Protein AF-A0A5K7YMN4-F1 (afdb_monomer_lite)

Sequence (85 aa):
MELSTREIELLEHVTGLPFEVFTHSKGEATEAYFLRFKANGDCFFLNENNGRYACGVYDSRPEVCRKFPSKPVQKDACRHYLAKC

InterPro domains:
  IPR005358 Putative zinc- or iron-chelating domain containing protein [PF03692] (31-74)

Organism: NCBI:txid571177

Secondary structure (DSSP, 8-state):
-EEPHHHHHHHHHHH---HHHHEEE-SSSS--EEE-B-TTS-BTTEEEETTEEEETTSTT--HHHHS-S-SHHHHHHHHHH-S--

Structure (mmCIF, N/CA/C/O backbone):
data_AF-A0A5K7YMN4-F1
#
_entry.id   AF-A0A5K7YMN4-F1
#
loop_
_atom_site.group_PDB
_atom_site.id
_atom_site.type_symbol
_atom_site.label_atom_id
_atom_site.label_alt_id
_atom_site.label_comp_id
_atom_site.label_asym_id
_atom_site.label_entity_id
_atom_site.label_seq_id
_atom_site.pdbx_PDB_ins_code
_atom_site.Cartn_x
_atom_site.Cartn_y
_atom_site.Cartn_z
_atom_site.occupancy
_atom_site.B_iso_or_equiv
_atom_site.auth_seq_id
_atom_site.auth_comp_id
_atom_site.auth_asym_id
_atom_site.auth_atom_id
_atom_site.pdbx_PDB_model_num
ATOM 1 N N . MET A 1 1 ? 5.504 8.157 1.031 1.00 63.38 1 MET A N 1
ATOM 2 C CA . MET A 1 1 ? 4.159 8.761 1.004 1.00 63.38 1 MET A CA 1
ATOM 3 C C . MET A 1 1 ? 3.461 8.220 2.226 1.00 63.38 1 MET A C 1
ATOM 5 O O . MET A 1 1 ? 3.441 7.005 2.368 1.00 63.38 1 MET A O 1
ATOM 9 N N . GLU A 1 2 ? 3.098 9.100 3.147 1.00 78.81 2 GLU A N 1
ATOM 10 C CA . GLU A 1 2 ? 2.544 8.733 4.453 1.00 78.81 2 GLU A CA 1
ATOM 11 C C . GLU A 1 2 ? 1.108 8.228 4.289 1.00 78.81 2 GLU A C 1
ATOM 13 O O . GLU A 1 2 ? 0.392 8.718 3.414 1.00 78.81 2 GLU A O 1
ATOM 18 N N . LEU A 1 3 ? 0.733 7.219 5.072 1.00 79.50 3 LEU A N 1
ATOM 19 C CA . LEU A 1 3 ? -0.619 6.678 5.139 1.00 79.50 3 LEU A CA 1
ATOM 20 C C . LEU A 1 3 ? -1.374 7.398 6.253 1.00 79.50 3 LEU A C 1
ATOM 22 O O . LEU A 1 3 ? -0.906 7.452 7.389 1.00 79.50 3 LEU A O 1
ATOM 26 N N . SER A 1 4 ? -2.553 7.922 5.936 1.00 84.69 4 SER A N 1
ATOM 27 C CA . SER A 1 4 ? -3.463 8.441 6.958 1.00 84.69 4 SER A CA 1
ATOM 28 C C . SER A 1 4 ? -4.074 7.305 7.788 1.00 84.69 4 SER A C 1
ATOM 30 O O . SER A 1 4 ? -4.228 6.187 7.295 1.00 84.69 4 SER A O 1
ATOM 32 N N . THR A 1 5 ? -4.515 7.594 9.016 1.00 86.12 5 THR A N 1
ATOM 33 C CA . THR A 1 5 ? -5.216 6.623 9.882 1.00 86.12 5 THR A CA 1
ATOM 34 C C . THR A 1 5 ? -6.392 5.956 9.167 1.00 86.12 5 THR A C 1
ATOM 36 O O . THR A 1 5 ? -6.528 4.740 9.195 1.00 86.12 5 THR A O 1
ATOM 39 N N . ARG A 1 6 ? -7.184 6.731 8.417 1.00 85.31 6 ARG A N 1
ATOM 40 C CA . ARG A 1 6 ? -8.319 6.209 7.643 1.00 85.31 6 ARG A CA 1
ATOM 41 C C . ARG A 1 6 ? -7.893 5.227 6.547 1.00 85.31 6 ARG A C 1
ATOM 43 O O . ARG A 1 6 ? -8.618 4.282 6.249 1.00 85.31 6 ARG A O 1
ATOM 50 N N . GLU A 1 7 ? -6.752 5.464 5.902 1.00 83.69 7 GLU A N 1
ATOM 51 C CA . GLU A 1 7 ? -6.215 4.530 4.906 1.00 83.69 7 GLU A CA 1
ATOM 52 C C . GLU A 1 7 ? -5.717 3.245 5.563 1.00 83.69 7 GLU A C 1
ATOM 54 O O . GLU A 1 7 ? -5.910 2.174 4.994 1.00 83.69 7 GLU A O 1
ATOM 59 N N . ILE A 1 8 ? -5.120 3.342 6.753 1.00 86.75 8 ILE A N 1
ATOM 60 C CA . ILE A 1 8 ? -4.695 2.182 7.538 1.00 86.75 8 ILE A CA 1
ATOM 61 C C . ILE A 1 8 ? -5.910 1.324 7.906 1.00 86.75 8 ILE A C 1
ATOM 63 O O . ILE A 1 8 ? -5.949 0.159 7.522 1.00 86.75 8 ILE A O 1
ATOM 67 N N . GLU A 1 9 ? -6.935 1.915 8.523 1.00 88.25 9 GLU A N 1
ATOM 68 C CA . GLU A 1 9 ? -8.173 1.221 8.911 1.00 88.25 9 GLU A CA 1
ATOM 69 C C . GLU A 1 9 ? -8.859 0.543 7.713 1.00 88.25 9 GLU A C 1
ATOM 71 O O . GLU A 1 9 ? -9.310 -0.601 7.796 1.00 88.25 9 GLU A O 1
ATOM 76 N N . LEU A 1 10 ? -8.914 1.229 6.563 1.00 85.81 10 LEU A N 1
ATOM 77 C CA . LEU A 1 10 ? -9.479 0.663 5.338 1.00 85.81 10 LEU A CA 1
ATOM 78 C C . LEU A 1 10 ? -8.680 -0.556 4.858 1.00 85.81 10 LEU A C 1
ATOM 80 O O . LEU A 1 10 ? -9.269 -1.556 4.443 1.00 85.81 10 LEU A O 1
ATOM 84 N N . LEU A 1 11 ? -7.349 -0.470 4.881 1.00 85.06 11 LEU A N 1
ATOM 85 C CA . LEU A 1 11 ? -6.478 -1.565 4.469 1.00 85.06 11 LEU A CA 1
ATOM 86 C C . LEU A 1 11 ? -6.599 -2.759 5.418 1.00 85.06 11 LEU A C 1
ATOM 88 O O . LEU A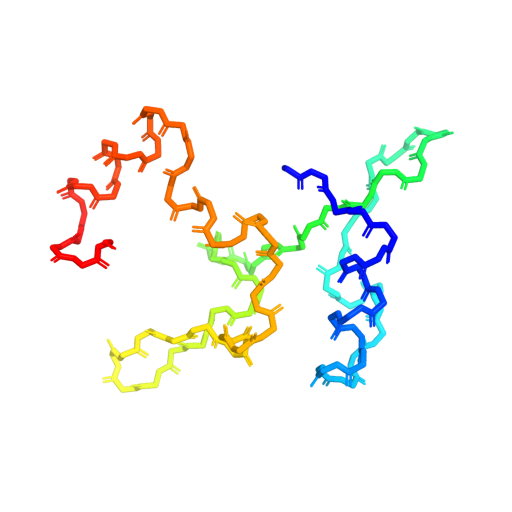 1 11 ? -6.695 -3.885 4.930 1.00 85.06 11 LEU A O 1
ATOM 92 N N . GLU A 1 12 ? -6.666 -2.538 6.730 1.00 89.50 12 GLU A N 1
ATOM 93 C CA . GLU A 1 12 ? -6.890 -3.607 7.710 1.00 89.50 12 GLU A CA 1
ATOM 94 C C . GLU A 1 12 ? -8.231 -4.305 7.480 1.00 89.50 12 GLU A C 1
ATOM 96 O O . GLU A 1 12 ? -8.280 -5.528 7.356 1.00 89.50 12 GLU A O 1
ATOM 101 N N . HIS A 1 13 ? -9.312 -3.536 7.317 1.00 86.06 13 HIS A N 1
ATOM 102 C CA . HIS A 1 13 ? -10.645 -4.087 7.071 1.00 86.06 13 HIS A CA 1
ATOM 103 C C . HIS A 1 13 ? -10.701 -4.935 5.791 1.00 86.06 13 HIS A C 1
ATOM 105 O O . HIS A 1 13 ? -11.353 -5.975 5.746 1.00 86.06 13 HIS A O 1
ATOM 111 N N . VAL A 1 14 ? -10.040 -4.488 4.722 1.00 82.88 14 VAL A N 1
ATOM 112 C CA . VAL A 1 14 ? -10.128 -5.136 3.403 1.00 82.88 14 VAL A CA 1
ATOM 113 C C . VAL A 1 14 ? -9.208 -6.345 3.301 1.00 82.88 14 VAL A C 1
ATOM 115 O O . VAL A 1 14 ? -9.545 -7.324 2.639 1.00 82.88 14 VAL A O 1
ATOM 118 N N . THR A 1 15 ? -8.033 -6.273 3.920 1.00 83.50 15 THR A N 1
ATOM 119 C CA . THR A 1 15 ? -7.024 -7.334 3.824 1.00 83.50 15 THR A CA 1
ATOM 120 C C . THR A 1 15 ? -7.133 -8.351 4.952 1.00 83.50 15 THR A C 1
ATOM 122 O O . THR A 1 15 ? -6.607 -9.453 4.816 1.00 83.50 15 THR A O 1
ATOM 125 N N . GLY A 1 16 ? -7.783 -7.989 6.063 1.00 87.56 16 GLY A N 1
ATOM 126 C CA . GLY A 1 16 ? -7.773 -8.756 7.306 1.00 87.56 16 GLY A CA 1
ATOM 127 C C . GLY A 1 16 ? -6.393 -8.821 7.970 1.00 87.56 16 GLY A C 1
ATOM 128 O O . GLY A 1 16 ? -6.210 -9.586 8.914 1.00 87.56 16 GLY A O 1
ATOM 129 N N . LEU A 1 17 ? -5.411 -8.068 7.464 1.00 88.69 17 LEU A N 1
ATOM 130 C CA . LEU A 1 17 ? -4.064 -8.011 8.016 1.00 88.69 17 LEU A CA 1
ATOM 131 C C . LEU A 1 17 ? -3.969 -6.846 9.002 1.00 88.69 17 LEU A C 1
ATOM 133 O O . LEU A 1 17 ? -4.458 -5.766 8.680 1.00 88.69 17 LEU A O 1
ATOM 137 N N . PRO A 1 18 ? -3.293 -7.022 10.145 1.00 90.69 18 PRO A N 1
ATOM 138 C CA . PRO A 1 18 ? -3.026 -5.920 11.058 1.00 90.69 18 PRO A CA 1
ATOM 139 C C . PRO A 1 18 ? -1.980 -4.965 10.454 1.00 90.69 18 PRO A C 1
ATOM 141 O O . PRO A 1 18 ? -1.075 -5.392 9.721 1.00 90.69 18 PRO A O 1
ATOM 144 N N . PHE A 1 19 ? -2.104 -3.664 10.716 1.00 88.19 19 PHE A N 1
ATOM 145 C CA . PHE A 1 19 ? -1.324 -2.629 10.028 1.00 88.19 19 PHE A CA 1
ATOM 146 C C . PHE A 1 19 ? 0.190 -2.755 10.195 1.00 88.19 19 PHE A C 1
ATOM 148 O O . PHE A 1 19 ? 0.948 -2.392 9.291 1.00 88.19 19 PHE A O 1
ATOM 155 N N . GLU A 1 20 ? 0.671 -3.323 11.295 1.00 89.38 20 GLU A N 1
ATOM 156 C CA . GLU A 1 20 ? 2.094 -3.539 11.560 1.00 89.38 20 GLU A CA 1
ATOM 157 C C . GLU A 1 20 ? 2.728 -4.513 10.558 1.00 89.38 20 GLU A C 1
ATOM 159 O O . GLU A 1 20 ? 3.945 -4.503 10.348 1.00 89.38 20 GLU A O 1
ATOM 164 N N . VAL A 1 21 ? 1.914 -5.350 9.904 1.00 89.69 21 VAL A N 1
ATOM 165 C CA . VAL A 1 21 ? 2.371 -6.278 8.865 1.00 89.69 21 VAL A CA 1
ATOM 166 C C . VAL A 1 21 ? 2.730 -5.531 7.587 1.00 89.69 21 VAL A C 1
ATOM 168 O O . VAL A 1 21 ? 3.751 -5.853 6.972 1.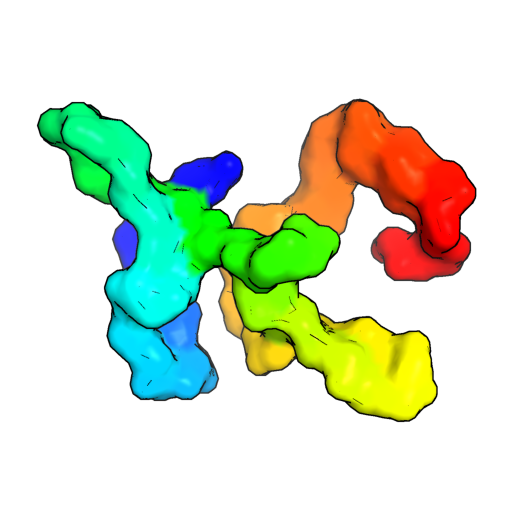00 89.69 21 VAL A O 1
ATOM 171 N N . PHE A 1 22 ? 1.933 -4.529 7.206 1.00 86.19 22 PHE A N 1
ATOM 172 C CA . PHE A 1 22 ? 2.066 -3.819 5.932 1.00 86.19 22 PHE A CA 1
ATOM 173 C C . PHE A 1 22 ? 2.582 -2.379 6.058 1.00 86.19 22 PHE A C 1
ATOM 175 O O . PHE A 1 22 ? 2.779 -1.730 5.031 1.00 86.19 22 PHE A O 1
ATOM 182 N N . THR A 1 23 ? 2.867 -1.880 7.265 1.00 87.88 23 THR A N 1
ATOM 183 C CA . THR A 1 23 ? 3.402 -0.524 7.491 1.00 87.88 23 THR A CA 1
ATOM 184 C C . THR A 1 23 ? 4.759 -0.497 8.204 1.00 87.88 23 THR A C 1
ATOM 186 O O . THR A 1 23 ? 5.158 -1.436 8.890 1.00 87.88 23 THR A O 1
ATOM 189 N N . HIS A 1 24 ? 5.519 0.581 8.016 1.00 85.88 24 HIS A N 1
ATOM 190 C CA . HIS A 1 24 ? 6.693 0.917 8.818 1.00 85.88 24 HIS A CA 1
ATOM 191 C C . HIS A 1 24 ? 6.529 2.318 9.411 1.00 85.88 24 HIS A C 1
ATOM 193 O O . HIS A 1 24 ? 6.031 3.218 8.732 1.00 85.88 24 HIS A O 1
ATOM 199 N N . SER A 1 25 ? 6.959 2.504 10.659 1.00 80.50 25 SER A N 1
ATOM 200 C CA . SER A 1 25 ? 7.022 3.821 11.292 1.00 80.50 25 SER A CA 1
ATOM 201 C C . SER A 1 25 ? 8.364 4.488 10.996 1.00 80.50 25 SER A C 1
ATOM 203 O O . SER A 1 25 ? 9.405 3.833 10.889 1.00 80.50 25 SER A O 1
ATOM 205 N N . LYS A 1 26 ? 8.358 5.815 10.863 1.00 66.44 26 LYS A N 1
ATOM 206 C CA . LYS A 1 26 ? 9.580 6.603 10.667 1.00 66.44 26 LYS A CA 1
ATOM 207 C C . LYS A 1 26 ? 10.179 7.036 12.010 1.00 66.44 26 LYS A C 1
ATOM 209 O O . LYS A 1 26 ? 10.315 8.223 12.246 1.00 66.44 26 LYS A O 1
ATOM 214 N N . GLY A 1 27 ? 10.516 6.079 12.873 1.00 58.44 27 GLY A N 1
ATOM 215 C CA . GLY A 1 27 ? 11.542 6.173 13.931 1.00 58.44 27 GLY A CA 1
ATOM 216 C C . GLY A 1 27 ? 11.534 7.282 15.005 1.00 58.44 27 GLY A C 1
ATOM 217 O O . GLY A 1 27 ? 12.159 7.062 16.032 1.00 58.44 27 GLY A O 1
ATOM 218 N N . GLU A 1 28 ? 10.867 8.427 14.866 1.00 54.31 28 GLU A N 1
ATOM 219 C CA . GLU A 1 28 ? 10.923 9.523 15.844 1.00 54.31 28 GLU A CA 1
ATOM 220 C C . GLU A 1 28 ? 9.581 10.252 15.959 1.00 54.31 28 GLU A C 1
ATOM 222 O O . GLU A 1 28 ? 9.135 10.890 15.005 1.00 54.31 28 GLU A O 1
ATOM 227 N N . ALA A 1 29 ? 8.983 10.154 17.156 1.00 52.62 29 ALA A N 1
ATOM 228 C CA . ALA A 1 29 ? 7.972 11.014 17.803 1.00 52.62 29 ALA A CA 1
ATOM 229 C C . ALA A 1 29 ? 6.705 11.438 17.025 1.00 52.62 29 ALA A C 1
ATOM 231 O O . ALA A 1 29 ? 5.810 12.052 17.597 1.00 52.62 29 ALA A O 1
ATOM 232 N N . THR A 1 30 ? 6.597 11.097 15.751 1.00 54.59 30 THR A N 1
ATOM 233 C CA . THR A 1 30 ? 5.457 11.350 14.881 1.00 54.59 30 THR A CA 1
ATOM 234 C C . THR A 1 30 ? 5.019 9.995 14.355 1.00 54.59 30 THR A C 1
ATOM 236 O O . THR A 1 30 ? 5.812 9.278 13.746 1.00 54.59 30 THR A O 1
ATOM 239 N N . GLU A 1 31 ? 3.779 9.606 14.651 1.00 68.19 31 GLU A N 1
ATOM 240 C CA . GLU A 1 31 ? 3.149 8.339 14.246 1.00 68.19 31 GLU A CA 1
ATOM 241 C C . GLU A 1 31 ? 2.884 8.295 12.726 1.00 68.19 31 GLU A C 1
ATOM 243 O O . GLU A 1 31 ? 1.796 7.977 12.259 1.00 68.19 31 GLU A O 1
ATOM 248 N N . ALA A 1 32 ? 3.879 8.672 11.925 1.00 73.69 32 ALA A N 1
ATOM 249 C CA . ALA A 1 32 ? 3.821 8.650 10.4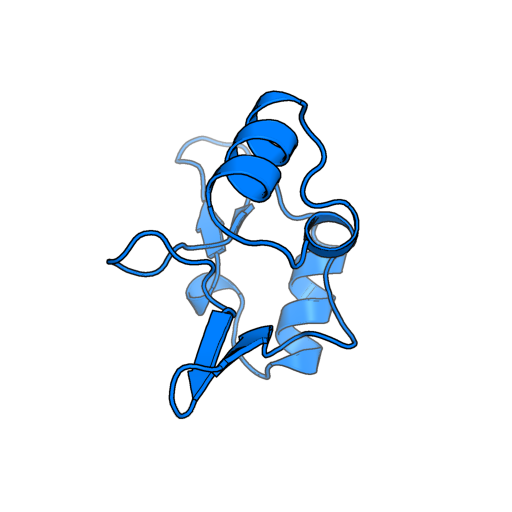80 1.00 73.69 32 ALA A CA 1
ATOM 250 C C . ALA A 1 32 ? 4.124 7.227 10.002 1.00 73.69 32 ALA A C 1
ATOM 252 O O . ALA A 1 32 ? 5.267 6.750 10.070 1.00 73.69 32 ALA A O 1
ATOM 253 N N . TYR A 1 33 ? 3.084 6.556 9.513 1.00 83.00 33 TYR A N 1
ATOM 254 C CA . TYR A 1 33 ? 3.166 5.218 8.946 1.00 83.00 33 TYR A CA 1
ATOM 255 C C . TYR A 1 33 ? 3.305 5.276 7.430 1.00 83.00 33 TYR A C 1
ATOM 257 O O . TYR A 1 33 ? 2.675 6.070 6.734 1.00 83.00 33 TYR A O 1
ATOM 265 N N . PHE A 1 34 ? 4.121 4.382 6.896 1.00 83.81 34 PHE A N 1
ATOM 266 C CA . PHE A 1 34 ? 4.370 4.257 5.468 1.00 83.81 34 PHE A CA 1
ATOM 267 C C . PHE A 1 34 ? 4.162 2.814 5.050 1.00 83.81 34 PHE A C 1
ATOM 269 O O . PHE A 1 34 ? 4.479 1.901 5.807 1.00 83.81 34 PHE A O 1
ATOM 276 N N .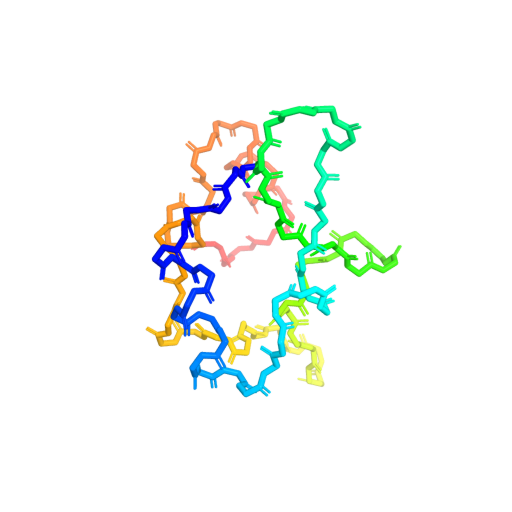 LEU A 1 35 ? 3.691 2.588 3.825 1.00 83.19 35 LEU A N 1
ATOM 277 C CA . LEU A 1 35 ? 3.574 1.230 3.308 1.00 83.19 35 LEU A CA 1
ATOM 278 C C . LEU A 1 35 ? 4.954 0.554 3.273 1.00 83.19 35 LEU A C 1
ATOM 280 O O . LEU A 1 35 ? 5.949 1.147 2.844 1.00 83.19 35 LEU A O 1
ATOM 284 N N . ARG A 1 36 ? 5.015 -0.697 3.722 1.00 83.38 36 ARG A N 1
ATOM 285 C CA . ARG A 1 36 ? 6.183 -1.552 3.526 1.00 83.38 36 ARG A CA 1
ATOM 286 C C . ARG A 1 36 ? 6.373 -1.851 2.046 1.00 83.38 36 ARG A C 1
ATOM 288 O O . ARG A 1 36 ? 5.426 -1.916 1.263 1.00 83.38 36 ARG A O 1
ATOM 295 N N . PHE A 1 37 ? 7.624 -2.072 1.684 1.00 80.88 37 PHE A N 1
ATOM 296 C CA . PHE A 1 37 ? 7.988 -2.623 0.391 1.00 80.88 37 PHE A CA 1
ATOM 297 C C . PHE A 1 37 ? 8.438 -4.065 0.588 1.00 80.88 37 PHE A C 1
ATOM 299 O O . PHE A 1 37 ? 8.944 -4.436 1.650 1.00 80.88 37 PHE A O 1
ATOM 306 N N . LYS A 1 38 ? 8.230 -4.886 -0.434 1.00 80.50 38 LYS A N 1
ATOM 307 C CA . LYS A 1 38 ? 8.807 -6.225 -0.507 1.00 80.50 38 LYS A CA 1
ATOM 308 C C . LYS A 1 38 ? 10.327 -6.118 -0.645 1.00 80.50 38 LYS A C 1
ATOM 310 O O . LYS A 1 38 ? 10.856 -5.076 -1.027 1.00 80.50 38 LYS A O 1
ATOM 315 N N . ALA A 1 39 ? 11.035 -7.216 -0.382 1.00 78.38 39 ALA A N 1
ATOM 316 C CA . ALA A 1 39 ? 12.498 -7.256 -0.479 1.00 78.38 39 ALA A CA 1
ATOM 317 C C . ALA A 1 39 ? 13.027 -6.876 -1.877 1.00 78.38 39 ALA A C 1
ATOM 319 O O . ALA A 1 39 ? 14.129 -6.355 -2.001 1.00 78.38 39 ALA A O 1
ATOM 320 N N . ASN A 1 40 ? 12.228 -7.101 -2.922 1.00 73.31 40 ASN A N 1
ATOM 321 C CA . ASN A 1 40 ? 12.538 -6.734 -4.303 1.00 73.31 40 ASN A CA 1
ATOM 322 C C . ASN A 1 40 ? 12.188 -5.272 -4.659 1.00 73.31 40 ASN A C 1
ATOM 324 O O . ASN A 1 40 ? 12.346 -4.880 -5.810 1.00 73.31 40 ASN A O 1
ATOM 328 N N . GLY A 1 41 ? 11.710 -4.470 -3.703 1.00 71.62 41 GLY A N 1
ATOM 329 C CA . GLY A 1 41 ? 11.321 -3.073 -3.912 1.00 71.62 41 GLY A CA 1
ATOM 330 C C . GLY A 1 41 ? 9.871 -2.865 -4.360 1.00 71.62 41 GLY A C 1
ATOM 331 O O . GLY A 1 41 ? 9.437 -1.718 -4.476 1.00 71.62 41 GLY A O 1
ATOM 332 N N . ASP A 1 42 ? 9.099 -3.935 -4.562 1.00 76.06 42 ASP A N 1
ATOM 333 C CA . ASP A 1 42 ? 7.696 -3.825 -4.960 1.00 76.06 42 ASP A CA 1
ATOM 334 C C . ASP A 1 42 ? 6.799 -3.342 -3.817 1.00 76.06 42 ASP A C 1
ATOM 336 O O . ASP A 1 42 ? 7.073 -3.530 -2.629 1.00 76.06 42 ASP A O 1
ATOM 340 N N . CYS A 1 43 ? 5.652 -2.772 -4.187 1.00 78.06 43 CYS A N 1
ATOM 341 C CA . CYS A 1 43 ? 4.567 -2.497 -3.251 1.00 78.06 43 CYS A CA 1
ATOM 342 C C . CYS A 1 43 ? 4.134 -3.785 -2.524 1.00 78.06 43 CYS A C 1
ATOM 344 O O . CYS A 1 43 ? 3.969 -4.833 -3.152 1.00 78.06 43 CYS A O 1
ATOM 346 N N . PHE A 1 44 ? 3.887 -3.702 -1.210 1.00 83.44 44 PHE A N 1
ATOM 347 C CA . PHE A 1 44 ? 3.467 -4.849 -0.396 1.00 83.44 44 PHE A CA 1
ATOM 348 C C . PHE A 1 44 ? 2.255 -5.596 -0.979 1.00 83.44 44 PHE A C 1
ATOM 350 O O . PHE A 1 44 ? 2.252 -6.823 -1.038 1.00 83.44 44 PHE A O 1
ATOM 357 N N . PHE A 1 45 ? 1.266 -4.860 -1.493 1.00 83.44 45 PHE A N 1
ATOM 358 C CA . PHE A 1 45 ? 0.046 -5.428 -2.076 1.00 83.44 45 PHE A CA 1
ATOM 359 C C . PHE A 1 45 ? 0.165 -5.797 -3.561 1.00 83.44 45 PHE A C 1
ATOM 361 O O . PHE A 1 45 ? -0.842 -6.140 -4.178 1.00 83.44 45 PHE A O 1
ATOM 368 N N . LEU A 1 46 ? 1.342 -5.687 -4.180 1.00 80.62 46 LEU A N 1
ATOM 369 C CA . LEU A 1 46 ? 1.526 -6.105 -5.568 1.00 80.62 46 LEU A CA 1
ATOM 370 C C . LEU A 1 46 ? 1.647 -7.627 -5.634 1.00 80.62 46 LEU A C 1
ATOM 372 O O . LEU A 1 46 ? 2.648 -8.185 -5.202 1.00 80.62 46 LEU A O 1
ATOM 376 N N . ASN A 1 47 ? 0.652 -8.301 -6.188 1.00 78.81 47 ASN A N 1
ATOM 377 C CA . ASN A 1 47 ? 0.681 -9.738 -6.420 1.00 78.81 47 ASN A CA 1
ATOM 378 C C . ASN A 1 47 ? 1.072 -10.023 -7.866 1.00 78.81 47 ASN A C 1
ATOM 380 O O . ASN A 1 47 ? 0.581 -9.373 -8.788 1.00 78.81 47 ASN A O 1
ATOM 384 N N . GLU A 1 48 ? 1.943 -11.007 -8.046 1.00 79.69 48 GLU A N 1
ATOM 385 C CA . GLU A 1 48 ? 2.316 -11.551 -9.344 1.00 79.69 48 GLU A CA 1
ATOM 386 C C . GLU A 1 48 ? 1.650 -12.924 -9.492 1.00 79.69 48 GLU A C 1
ATOM 388 O O . GLU A 1 48 ? 1.630 -13.718 -8.551 1.00 79.69 48 GLU A O 1
ATOM 393 N N . ASN A 1 49 ? 1.021 -13.160 -10.640 1.00 72.69 49 ASN A N 1
ATOM 394 C CA . ASN A 1 49 ? 0.406 -14.432 -10.992 1.00 72.69 49 ASN A CA 1
ATOM 395 C C . ASN A 1 49 ? 0.612 -14.699 -12.490 1.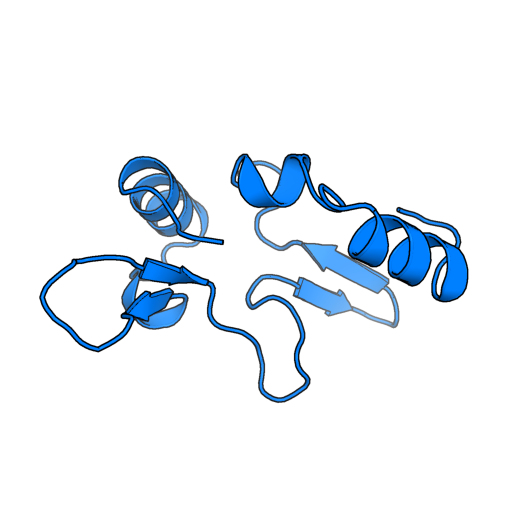00 72.69 49 ASN A C 1
ATOM 397 O O . ASN A 1 49 ? -0.047 -14.083 -13.334 1.00 72.69 49 ASN A O 1
ATOM 401 N N . ASN A 1 50 ? 1.510 -15.629 -12.820 1.00 77.31 50 ASN A N 1
ATOM 402 C CA . ASN A 1 50 ? 1.840 -16.039 -14.189 1.00 77.31 50 ASN A CA 1
ATOM 403 C C . ASN A 1 50 ? 2.276 -14.869 -15.097 1.00 77.31 50 ASN A C 1
ATOM 405 O O . ASN A 1 50 ? 1.757 -14.677 -16.199 1.00 77.31 50 ASN A O 1
ATOM 409 N N . GLY A 1 51 ? 3.198 -14.044 -14.611 1.00 74.12 51 GLY A N 1
ATOM 410 C CA . GLY A 1 51 ? 3.711 -12.835 -15.253 1.00 74.12 51 GLY A CA 1
ATOM 411 C C . GLY A 1 51 ? 2.745 -11.649 -15.226 1.00 74.12 51 GLY A C 1
ATOM 412 O O . GLY A 1 51 ? 3.050 -10.598 -15.791 1.00 74.12 51 GLY A O 1
ATOM 413 N N . ARG A 1 52 ? 1.565 -11.789 -14.604 1.00 67.69 52 ARG A N 1
ATOM 414 C CA . ARG A 1 52 ? 0.577 -10.710 -14.485 1.00 67.69 52 ARG A CA 1
ATOM 415 C C . ARG A 1 52 ? 0.641 -10.091 -13.103 1.00 67.69 52 ARG A C 1
ATOM 417 O O . ARG A 1 52 ? 0.501 -10.782 -12.101 1.00 67.69 52 ARG A O 1
ATOM 424 N N . TYR A 1 53 ? 0.776 -8.774 -13.069 1.00 71.38 53 TYR A N 1
ATOM 425 C CA . TYR A 1 53 ? 0.845 -8.004 -11.837 1.00 71.38 53 TYR A CA 1
ATOM 426 C C . TYR A 1 53 ? -0.512 -7.372 -11.530 1.00 71.38 53 TYR A C 1
ATOM 428 O O . TYR A 1 53 ? -1.078 -6.658 -12.359 1.00 71.38 53 TYR A O 1
ATOM 436 N N . ALA A 1 54 ? -1.032 -7.619 -10.332 1.00 71.06 54 ALA A N 1
ATOM 437 C CA . ALA A 1 54 ? -2.284 -7.052 -9.852 1.00 71.06 54 ALA A CA 1
ATOM 438 C C . ALA A 1 54 ? -2.127 -6.551 -8.416 1.00 71.06 54 ALA A C 1
ATOM 440 O O . ALA A 1 54 ? -1.451 -7.155 -7.591 1.00 71.06 54 ALA A O 1
ATOM 441 N N . CYS A 1 55 ? -2.772 -5.433 -8.096 1.00 74.94 55 CYS A N 1
ATOM 442 C CA . CYS A 1 55 ? -2.818 -4.953 -6.720 1.00 74.94 55 CYS A CA 1
ATOM 443 C C . CYS A 1 55 ? -3.890 -5.743 -5.958 1.00 74.94 55 CYS A C 1
ATOM 445 O O . CYS A 1 55 ? -5.052 -5.699 -6.346 1.00 74.94 55 CYS A O 1
ATOM 447 N N . GLY A 1 56 ? -3.522 -6.433 -4.878 1.00 72.94 56 GLY A N 1
ATOM 448 C CA . GLY A 1 56 ? -4.440 -7.228 -4.053 1.00 72.94 56 GLY A CA 1
ATOM 449 C C . GLY A 1 56 ? -5.499 -6.410 -3.307 1.00 72.94 56 GLY A C 1
ATOM 450 O O . GLY A 1 56 ? -6.455 -6.977 -2.802 1.00 72.94 56 GLY A O 1
ATOM 451 N N . VAL A 1 57 ? -5.358 -5.082 -3.277 1.00 72.19 57 VAL A N 1
ATOM 452 C CA . VAL A 1 57 ? -6.331 -4.141 -2.698 1.00 72.19 57 VAL A CA 1
ATOM 453 C C . VAL A 1 57 ? -6.937 -3.234 -3.768 1.00 72.19 57 VAL A C 1
ATOM 455 O O . VAL A 1 57 ? -7.194 -2.067 -3.507 1.00 72.19 57 VAL A O 1
ATOM 458 N N . TYR A 1 58 ? -7.103 -3.725 -5.002 1.00 66.69 58 TYR A N 1
ATOM 459 C CA . TYR A 1 58 ? -7.511 -2.910 -6.156 1.00 66.69 58 TYR A CA 1
ATOM 460 C C . TYR A 1 58 ? -8.757 -2.044 -5.886 1.00 66.69 58 TYR A C 1
ATOM 462 O O . TYR A 1 58 ? -8.716 -0.834 -6.118 1.00 66.69 58 TYR A O 1
ATOM 470 N N . ASP A 1 59 ? -9.813 -2.636 -5.324 1.00 62.53 59 ASP A N 1
ATOM 471 C CA . ASP A 1 59 ? -11.081 -1.947 -5.035 1.00 62.53 59 ASP A CA 1
ATOM 472 C C . ASP A 1 59 ? -10.947 -0.929 -3.890 1.00 62.53 59 ASP A C 1
ATOM 474 O O . ASP A 1 59 ? -11.519 0.165 -3.919 1.00 62.53 59 ASP A O 1
ATOM 478 N N . SER A 1 60 ? -10.072 -1.232 -2.934 1.00 59.91 60 SER A N 1
ATOM 479 C CA . SER A 1 60 ? -9.792 -0.411 -1.754 1.00 59.91 60 SER A CA 1
ATOM 480 C C . SER A 1 60 ? -8.505 0.385 -1.880 1.00 59.91 60 SER A C 1
ATOM 482 O O . SER A 1 60 ? -7.952 0.805 -0.865 1.00 59.91 60 SER A O 1
ATOM 484 N N . ARG A 1 61 ? -8.014 0.584 -3.115 1.00 63.91 61 ARG A N 1
ATOM 485 C CA . ARG A 1 61 ? -6.759 1.291 -3.380 1.00 63.91 61 ARG A CA 1
ATOM 486 C C . ARG A 1 61 ? -6.777 2.591 -2.585 1.00 63.91 61 ARG A C 1
ATOM 488 O O . ARG A 1 61 ? -7.627 3.435 -2.904 1.00 63.91 61 ARG A O 1
ATOM 495 N N . PRO A 1 62 ? -5.859 2.761 -1.612 1.00 58.75 62 PRO A N 1
ATOM 496 C CA . PRO A 1 62 ? -5.698 4.026 -0.921 1.00 58.75 62 PRO A CA 1
ATOM 497 C C . PRO A 1 62 ? -5.558 5.131 -1.961 1.00 58.75 62 PRO A C 1
ATOM 499 O O . PRO A 1 62 ? -5.081 4.886 -3.078 1.00 58.75 62 PRO A O 1
ATOM 502 N N . GLU A 1 63 ? -5.993 6.342 -1.634 1.00 60.34 63 GLU A N 1
ATOM 503 C CA . GLU A 1 63 ? -6.002 7.454 -2.591 1.00 60.34 63 GLU A CA 1
ATOM 504 C C . GLU A 1 63 ? -4.599 7.665 -3.197 1.00 60.34 63 GLU A C 1
ATOM 506 O O . GLU A 1 63 ? -4.427 7.892 -4.396 1.00 60.34 63 GLU A O 1
ATOM 511 N N . VAL A 1 64 ? -3.600 7.421 -2.355 1.00 52.00 64 VAL A N 1
ATOM 512 C CA . VAL A 1 64 ? -2.188 7.160 -2.626 1.00 52.00 64 VAL A CA 1
ATOM 513 C C . VAL A 1 64 ? -1.899 6.295 -3.868 1.00 52.00 64 VAL A C 1
ATOM 515 O O . VAL A 1 64 ? -1.140 6.708 -4.746 1.00 52.00 64 VAL A O 1
ATOM 518 N N . CYS A 1 65 ? -2.501 5.112 -3.985 1.00 57.91 65 CYS A N 1
ATOM 519 C CA . CYS A 1 65 ? -2.292 4.189 -5.102 1.00 57.91 65 CYS A CA 1
ATOM 520 C C . CYS A 1 65 ? -3.097 4.589 -6.343 1.00 57.91 65 CYS A C 1
ATOM 522 O O . CYS A 1 65 ? -2.671 4.291 -7.455 1.00 57.91 65 CYS A O 1
ATOM 524 N N . ARG A 1 66 ? -4.239 5.271 -6.174 1.00 62.78 66 ARG A N 1
ATOM 525 C CA . ARG A 1 66 ? -5.039 5.799 -7.298 1.00 62.78 66 ARG A CA 1
ATOM 526 C C . ARG A 1 66 ? -4.367 6.994 -7.967 1.00 62.78 66 ARG A C 1
ATOM 528 O O . ARG A 1 66 ? -4.500 7.180 -9.169 1.00 62.78 66 ARG A O 1
ATOM 535 N N . LYS A 1 67 ? -3.642 7.799 -7.187 1.00 60.47 67 LYS A N 1
ATOM 536 C CA . LYS A 1 67 ? -2.898 8.968 -7.669 1.00 60.47 67 LYS A CA 1
ATOM 537 C C . LYS A 1 67 ? -1.528 8.600 -8.244 1.00 60.47 67 LYS A C 1
ATOM 539 O O . LYS A 1 67 ? -0.874 9.474 -8.806 1.00 60.47 67 LYS A O 1
ATOM 544 N N . PHE A 1 68 ? -1.072 7.352 -8.108 1.00 54.31 68 PHE A N 1
ATOM 545 C CA . PHE A 1 68 ? 0.210 6.920 -8.654 1.00 54.31 68 PHE A CA 1
ATOM 546 C C . PHE A 1 68 ? 0.118 6.647 -10.167 1.00 54.31 68 PHE A C 1
ATOM 548 O O . PHE A 1 68 ? -0.813 5.969 -10.594 1.00 54.31 68 PHE A O 1
ATOM 555 N N . PRO A 1 69 ? 1.104 7.085 -10.971 1.00 57.12 69 PRO A N 1
ATOM 556 C CA . PRO A 1 69 ? 2.234 7.939 -10.595 1.00 57.12 69 PRO A CA 1
ATOM 557 C C . PRO A 1 69 ? 1.822 9.413 -10.413 1.00 57.12 69 PRO A C 1
ATOM 559 O O . PRO A 1 69 ? 1.296 10.047 -11.330 1.00 57.12 69 PRO A O 1
ATOM 562 N N . SER A 1 70 ? 2.119 9.994 -9.244 1.00 59.84 70 SER A N 1
ATOM 563 C CA . SER A 1 70 ? 1.704 11.368 -8.905 1.00 59.84 70 SER A CA 1
ATOM 564 C C . SER A 1 70 ? 2.794 12.406 -9.173 1.00 59.84 70 SER A C 1
ATOM 566 O O . SER A 1 70 ? 2.483 13.572 -9.415 1.00 59.84 70 SER A O 1
ATOM 568 N N . LYS A 1 71 ? 4.070 11.998 -9.182 1.00 60.66 71 LYS A N 1
ATOM 569 C CA . LYS A 1 71 ? 5.219 12.879 -9.449 1.00 60.66 71 LYS A CA 1
ATOM 570 C C . LYS A 1 71 ? 5.763 12.712 -10.875 1.00 60.66 71 LYS A C 1
ATOM 572 O O . LYS A 1 71 ? 5.714 11.602 -11.404 1.00 60.66 71 LYS A O 1
ATOM 577 N N . PRO A 1 72 ? 6.358 13.762 -11.477 1.00 65.00 72 PRO A N 1
ATOM 578 C CA . PRO A 1 72 ? 6.939 13.691 -12.823 1.00 65.00 72 PRO A CA 1
ATOM 579 C C . PRO A 1 72 ? 7.950 12.550 -12.983 1.00 65.00 72 PRO A C 1
ATOM 581 O O . PRO A 1 72 ? 7.791 11.716 -13.864 1.00 65.00 72 PRO A O 1
ATOM 584 N N . VAL A 1 73 ? 8.882 12.410 -12.036 1.00 64.38 73 VAL A N 1
ATOM 585 C CA . VAL A 1 73 ? 9.890 11.334 -12.052 1.00 64.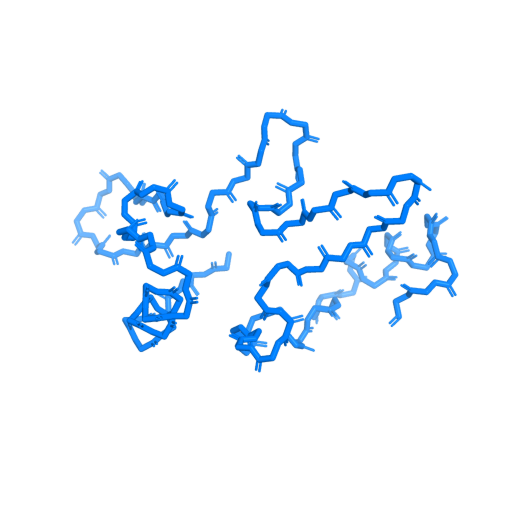38 73 VAL A CA 1
ATOM 586 C C . VAL A 1 73 ? 9.276 9.925 -12.027 1.00 64.38 73 VAL A C 1
ATOM 588 O O . VAL A 1 73 ? 9.796 9.002 -12.644 1.00 64.38 73 VAL A O 1
ATOM 591 N N . GLN A 1 74 ? 8.130 9.755 -11.359 1.00 58.03 74 GLN A N 1
ATOM 592 C CA . GLN A 1 74 ? 7.409 8.480 -11.311 1.00 58.03 74 GLN A CA 1
ATOM 593 C C . GLN A 1 74 ? 6.673 8.214 -12.627 1.00 58.03 74 GLN A C 1
ATOM 595 O O . GLN A 1 74 ? 6.636 7.076 -13.080 1.00 58.03 74 GLN A O 1
ATOM 600 N N . LYS A 1 75 ? 6.114 9.259 -13.256 1.00 60.78 75 LYS A N 1
ATOM 601 C CA . LYS A 1 75 ? 5.480 9.183 -14.582 1.00 60.78 75 LYS A CA 1
ATOM 602 C C . LYS A 1 75 ? 6.493 8.830 -15.663 1.00 60.78 75 LYS A C 1
ATOM 604 O O . LYS A 1 75 ? 6.174 8.060 -16.564 1.00 60.78 75 LYS A O 1
ATOM 609 N N . ASP A 1 76 ? 7.698 9.377 -15.566 1.00 62.03 76 ASP A N 1
ATOM 610 C CA . ASP A 1 76 ? 8.777 9.111 -16.512 1.00 62.03 76 ASP A CA 1
ATOM 611 C C . ASP A 1 76 ? 9.276 7.676 -16.380 1.00 62.03 76 ASP A C 1
ATOM 613 O O . ASP A 1 76 ? 9.329 6.971 -17.382 1.00 62.03 76 ASP A O 1
ATOM 617 N N . ALA A 1 77 ? 9.501 7.192 -15.155 1.00 56.34 77 ALA A N 1
ATOM 618 C CA . ALA A 1 77 ? 9.826 5.787 -14.916 1.00 56.34 77 ALA A CA 1
ATOM 619 C C . ALA A 1 77 ? 8.708 4.833 -15.389 1.00 56.34 77 ALA A C 1
ATOM 621 O O . ALA A 1 77 ? 8.998 3.840 -16.050 1.00 56.34 77 ALA A O 1
ATOM 622 N N . CYS A 1 78 ? 7.434 5.163 -15.130 1.00 55.91 78 CYS A N 1
ATOM 623 C CA . CYS A 1 78 ? 6.276 4.407 -15.631 1.00 55.91 78 CYS A CA 1
ATOM 624 C C . CYS A 1 78 ? 6.302 4.280 -17.158 1.00 55.91 78 CYS A C 1
ATOM 626 O O . CYS A 1 78 ? 6.258 3.176 -17.695 1.00 55.91 78 CYS A O 1
ATOM 628 N N . ARG A 1 79 ? 6.432 5.418 -17.855 1.00 60.38 79 ARG A N 1
ATOM 629 C CA . ARG A 1 79 ? 6.481 5.473 -19.323 1.00 60.38 79 ARG A CA 1
ATOM 630 C C . ARG A 1 79 ? 7.672 4.721 -19.902 1.00 60.38 79 ARG A C 1
ATOM 632 O O . ARG A 1 79 ? 7.556 4.175 -20.993 1.00 60.38 79 ARG A O 1
ATOM 639 N N . HIS A 1 80 ? 8.798 4.719 -19.196 1.00 52.91 80 HIS A N 1
ATOM 640 C CA . HIS A 1 80 ? 10.027 4.099 -19.672 1.00 52.91 80 HIS A CA 1
ATOM 641 C C . HIS A 1 80 ? 10.018 2.573 -19.529 1.00 52.91 80 HIS A C 1
ATOM 643 O O . HIS A 1 80 ? 10.603 1.892 -20.364 1.00 52.91 80 HIS A O 1
ATOM 649 N N . TYR A 1 81 ? 9.353 2.036 -18.498 1.00 51.59 81 TYR A N 1
ATOM 650 C CA . TYR A 1 81 ? 9.443 0.610 -18.177 1.00 51.59 81 TYR A CA 1
ATOM 651 C C . TYR A 1 81 ? 8.211 -0.224 -18.550 1.00 51.59 81 TYR A C 1
ATOM 653 O O . TYR A 1 81 ? 8.397 -1.401 -18.840 1.00 51.59 81 TYR A O 1
ATOM 661 N N . LEU A 1 82 ? 6.983 0.317 -18.625 1.00 46.91 82 LEU A N 1
ATOM 662 C CA . LEU A 1 82 ? 5.799 -0.474 -19.010 1.00 46.91 82 LEU A CA 1
ATOM 663 C C . LEU A 1 82 ? 4.689 0.371 -19.664 1.00 46.91 82 LEU A C 1
ATOM 665 O O . LEU A 1 82 ? 4.206 1.349 -19.105 1.00 46.91 82 LEU A O 1
ATOM 669 N N . ALA A 1 83 ? 4.180 -0.089 -20.812 1.00 44.38 83 ALA A N 1
ATOM 670 C CA . ALA A 1 83 ? 3.081 0.519 -21.577 1.00 44.38 83 ALA A CA 1
ATOM 671 C C . ALA A 1 83 ? 1.675 0.420 -20.928 1.00 44.38 83 ALA A C 1
ATOM 673 O O . ALA A 1 83 ? 0.672 0.508 -21.634 1.00 44.38 83 ALA A O 1
ATOM 674 N N . LYS A 1 84 ? 1.568 0.212 -19.610 1.00 47.31 84 LYS A N 1
ATOM 675 C CA . LYS A 1 84 ? 0.293 0.203 -18.868 1.00 47.31 84 LYS A CA 1
ATOM 676 C C . LYS A 1 84 ? 0.497 0.732 -17.450 1.00 47.31 84 LYS A C 1
ATOM 678 O O . LYS A 1 84 ? 0.462 -0.020 -16.478 1.00 47.31 84 LYS A O 1
ATOM 683 N N . CYS A 1 85 ? 0.722 2.035 -17.379 1.00 49.66 85 CYS A N 1
ATOM 684 C CA . CYS A 1 85 ? 0.218 2.859 -16.293 1.00 49.66 85 CYS A CA 1
ATOM 685 C C . CYS A 1 85 ? -1.015 3.582 -16.862 1.00 49.66 85 CYS A C 1
ATOM 687 O O . CYS A 1 85 ? -2.040 3.601 -16.163 1.00 49.66 85 CYS A O 1
#

Foldseek 3Di:
DFDDPVLQVLCCVLVVDHSVVQWDAPDDDDRTIDGDADPVRHGPQWDDDPNDTDRVCVVSQDVVRVCPVVDPVRVVVCVVPDPPD

pLDDT: mean 71.74, std 12.89, range [44.38, 90.69]

Radius of gyration: 13.71 Å; chains: 1; bounding box: 24×30×39 Å